Protein AF-A0A9I9CHY1-F1 (afdb_monomer)

Structure (mmCIF, N/CA/C/O backbone):
data_AF-A0A9I9CHY1-F1
#
_entry.id   AF-A0A9I9CHY1-F1
#
loop_
_atom_site.group_PDB
_atom_site.id
_atom_site.type_symbol
_atom_site.label_atom_id
_atom_site.label_alt_id
_atom_site.label_comp_id
_atom_site.label_asym_id
_atom_site.label_entity_id
_atom_site.label_seq_id
_atom_site.pdbx_PDB_ins_code
_atom_site.Cartn_x
_atom_site.Cartn_y
_atom_site.Cartn_z
_atom_site.occupancy
_atom_site.B_iso_or_equiv
_atom_site.auth_seq_id
_atom_site.auth_comp_id
_atom_site.auth_asym_id
_atom_site.auth_atom_id
_atom_site.pdbx_PDB_model_num
ATOM 1 N N . VAL A 1 1 ? -0.384 -1.805 -5.089 1.00 95.75 1 VAL A N 1
ATOM 2 C CA . VAL A 1 1 ? 0.927 -2.182 -5.666 1.00 95.75 1 VAL A CA 1
ATOM 3 C C . VAL A 1 1 ? 0.949 -3.656 -6.031 1.00 95.75 1 VAL A C 1
ATOM 5 O O . VAL A 1 1 ? 0.837 -3.948 -7.210 1.00 95.75 1 VAL A O 1
ATOM 8 N N . TYR A 1 2 ? 1.001 -4.574 -5.062 1.00 96.69 2 TYR A N 1
ATOM 9 C CA . TYR A 1 2 ? 1.286 -5.995 -5.316 1.00 96.69 2 TYR A CA 1
ATOM 10 C C . TYR A 1 2 ? 0.333 -6.686 -6.294 1.00 96.69 2 TYR A C 1
ATOM 12 O O . TYR A 1 2 ? 0.792 -7.417 -7.166 1.00 96.69 2 TYR A O 1
ATOM 20 N N . ALA A 1 3 ? -0.967 -6.386 -6.224 1.00 95.94 3 ALA A N 1
ATOM 21 C CA . ALA A 1 3 ? -1.945 -6.948 -7.153 1.00 95.94 3 ALA A CA 1
ATOM 22 C C . ALA A 1 3 ? -1.610 -6.671 -8.631 1.00 95.94 3 ALA A C 1
ATOM 24 O O . ALA A 1 3 ? -1.766 -7.549 -9.466 1.00 95.94 3 ALA A O 1
ATOM 25 N N . VAL A 1 4 ? -1.108 -5.476 -8.957 1.00 94.69 4 VAL A N 1
ATOM 26 C CA . VAL A 1 4 ? -0.808 -5.082 -10.344 1.00 94.69 4 VAL A CA 1
ATOM 27 C C . VA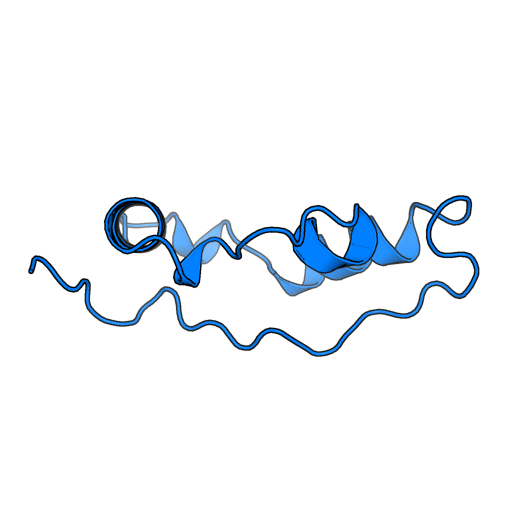L A 1 4 ? 0.684 -5.238 -10.638 1.00 94.69 4 VAL A C 1
ATOM 29 O O . VAL A 1 4 ? 1.063 -6.034 -11.490 1.00 94.69 4 VAL A O 1
ATOM 32 N N . HIS A 1 5 ? 1.539 -4.536 -9.88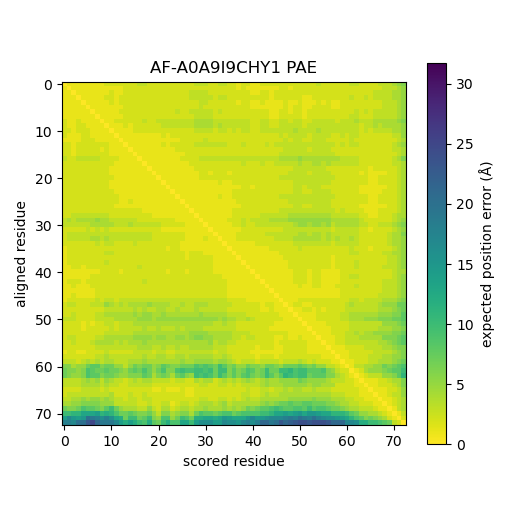8 1.00 96.81 5 HIS A N 1
ATOM 33 C CA . HIS A 1 5 ? 2.990 -4.482 -10.116 1.00 96.81 5 HIS A CA 1
ATOM 34 C C . HIS A 1 5 ? 3.654 -5.862 -10.030 1.00 96.81 5 HIS A C 1
ATOM 36 O O . HIS A 1 5 ? 4.452 -6.233 -10.886 1.00 96.81 5 HIS A O 1
ATOM 42 N N . PHE A 1 6 ? 3.259 -6.659 -9.035 1.00 97.31 6 PHE A N 1
ATOM 43 C CA . PHE A 1 6 ? 3.789 -8.009 -8.814 1.00 97.31 6 PHE A CA 1
ATOM 44 C C . PHE A 1 6 ? 2.838 -9.123 -9.249 1.00 97.31 6 PHE A C 1
ATOM 46 O O . PHE A 1 6 ? 3.135 -10.293 -9.036 1.00 97.31 6 PHE A O 1
ATOM 53 N N . LYS A 1 7 ? 1.718 -8.778 -9.897 1.00 96.88 7 LYS A N 1
ATOM 54 C CA . LYS A 1 7 ? 0.750 -9.744 -10.441 1.00 96.88 7 LYS A CA 1
ATOM 55 C C . LYS A 1 7 ? 0.130 -10.666 -9.375 1.00 96.88 7 LYS A C 1
ATOM 57 O O . LYS A 1 7 ? -0.360 -11.745 -9.690 1.00 96.88 7 LYS A O 1
ATOM 62 N N . CYS A 1 8 ? 0.097 -10.246 -8.108 1.00 97.44 8 CYS A N 1
ATOM 63 C CA . CYS A 1 8 ? -0.552 -10.985 -7.021 1.00 97.44 8 CYS A CA 1
ATOM 64 C C . CYS A 1 8 ? -2.074 -10.735 -7.017 1.00 97.44 8 CYS A C 1
ATOM 66 O O . CYS A 1 8 ? -2.608 -10.152 -6.074 1.00 97.44 8 CYS A O 1
ATOM 68 N N . ASN A 1 9 ? -2.771 -11.100 -8.095 1.00 96.31 9 ASN A N 1
ATOM 69 C CA . ASN A 1 9 ? -4.157 -10.691 -8.364 1.00 96.31 9 ASN A CA 1
ATOM 70 C C . ASN A 1 9 ? -5.200 -11.820 -8.314 1.00 96.31 9 ASN A C 1
ATOM 72 O O . ASN A 1 9 ? -6.313 -11.611 -8.782 1.00 96.31 9 ASN A O 1
ATOM 76 N N . LYS A 1 10 ? -4.887 -12.992 -7.739 1.00 97.44 10 LYS A N 1
ATOM 77 C CA . LYS A 1 10 ? -5.867 -14.089 -7.595 1.00 97.44 10 LYS A CA 1
ATOM 78 C C . LYS A 1 10 ? -7.134 -13.643 -6.852 1.00 97.44 10 LYS A C 1
ATOM 80 O O . LYS A 1 10 ? -8.231 -14.042 -7.222 1.00 97.44 10 LYS A O 1
ATOM 85 N N . LYS A 1 11 ? -6.957 -12.864 -5.783 1.00 97.00 11 LYS A N 1
ATOM 86 C CA . LYS A 1 11 ? -8.024 -12.255 -4.985 1.00 97.00 11 LYS A CA 1
ATOM 87 C C . LYS A 1 11 ? -7.439 -11.078 -4.199 1.00 97.00 11 LYS A C 1
ATOM 89 O O . LYS A 1 11 ? -6.357 -11.199 -3.624 1.00 97.00 11 LYS A O 1
ATOM 94 N N . LEU A 1 12 ? -8.103 -9.929 -4.220 1.00 95.75 12 LEU A N 1
ATOM 95 C CA . LEU A 1 12 ? -7.666 -8.698 -3.564 1.00 95.75 12 LEU A CA 1
ATOM 96 C C . LEU A 1 12 ? -7.927 -8.758 -2.059 1.00 95.75 12 LEU A C 1
ATOM 98 O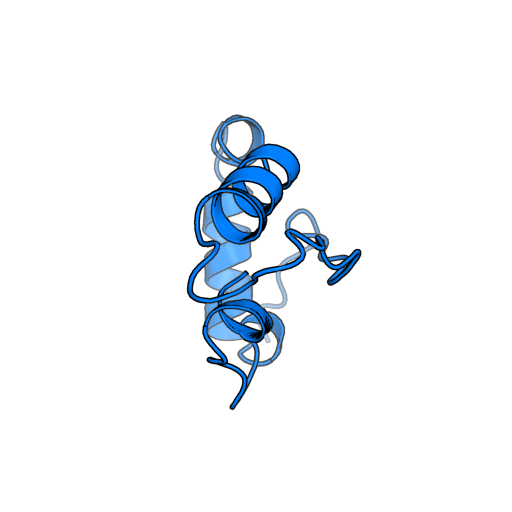 O . LEU A 1 12 ? -8.887 -9.377 -1.608 1.00 95.75 12 LEU A O 1
ATOM 102 N N . LEU A 1 13 ? -7.129 -8.020 -1.283 1.00 95.44 13 LEU A N 1
ATOM 103 C CA . LEU A 1 13 ? -7.275 -7.929 0.174 1.00 95.44 13 LEU A CA 1
ATOM 104 C C . LEU A 1 13 ? -8.710 -7.577 0.605 1.00 95.44 13 LEU A C 1
ATOM 106 O O . LEU A 1 13 ? -9.254 -8.233 1.482 1.00 95.44 13 LEU A O 1
ATOM 110 N N . ARG A 1 14 ? -9.347 -6.613 -0.077 1.00 93.56 14 ARG A N 1
ATOM 111 C CA . ARG A 1 14 ? -10.731 -6.169 0.190 1.00 93.56 14 ARG A CA 1
ATOM 112 C C . ARG A 1 14 ? -11.808 -7.238 -0.012 1.00 93.56 14 ARG A C 1
ATOM 114 O O . ARG A 1 14 ? -12.933 -7.054 0.424 1.00 93.56 14 ARG A O 1
ATOM 121 N N . GLU A 1 15 ? -11.488 -8.321 -0.714 1.00 95.19 15 GLU A N 1
ATOM 122 C CA . GLU A 1 15 ? -12.421 -9.421 -0.979 1.00 95.19 15 GLU A CA 1
ATOM 123 C C . GLU A 1 15 ? -12.351 -10.511 0.108 1.00 95.19 15 GLU A C 1
ATOM 125 O O . GLU A 1 15 ? -13.073 -11.510 0.052 1.00 95.19 15 GLU A O 1
ATOM 130 N N . TYR A 1 16 ? -11.459 -10.356 1.087 1.00 95.56 16 TYR A N 1
ATOM 131 C CA . TYR A 1 16 ? -11.385 -11.176 2.290 1.00 95.56 16 TYR A CA 1
ATOM 132 C C . TYR A 1 16 ? -11.863 -10.333 3.473 1.00 95.56 16 TYR A C 1
ATOM 134 O O . TYR A 1 16 ? -11.076 -9.545 3.986 1.00 95.56 16 TYR A O 1
ATOM 142 N N . SER A 1 17 ? -13.118 -10.497 3.907 1.00 94.50 17 SER A N 1
ATOM 143 C CA . SER A 1 17 ? -13.734 -9.679 4.972 1.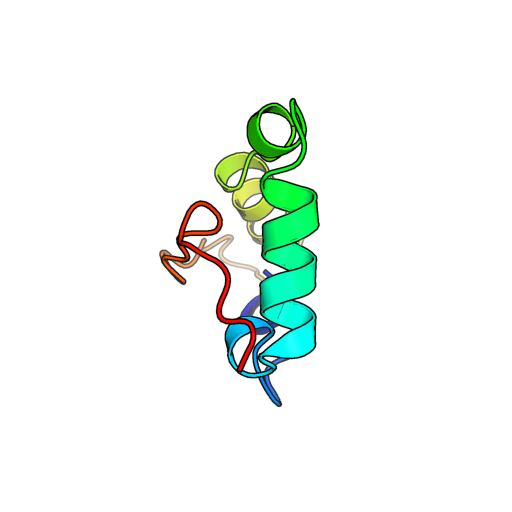00 94.50 17 SER A CA 1
ATOM 144 C C . SER A 1 17 ? -12.836 -9.572 6.206 1.00 94.50 17 SER A C 1
ATOM 146 O O . SER A 1 17 ? -12.323 -8.499 6.497 1.00 94.50 17 SER A O 1
ATOM 148 N N . ASN A 1 18 ? -12.492 -10.709 6.816 1.00 96.06 18 ASN A N 1
ATOM 149 C CA . ASN A 1 18 ? -11.691 -10.743 8.043 1.00 96.06 18 ASN A CA 1
ATOM 150 C C . ASN A 1 18 ? -10.307 -10.091 7.881 1.00 96.06 18 ASN A C 1
ATOM 152 O O . ASN A 1 18 ? -9.844 -9.392 8.777 1.00 96.06 18 ASN A O 1
ATOM 156 N N . LEU A 1 19 ? -9.635 -10.292 6.740 1.00 96.81 19 LEU A N 1
ATOM 157 C CA . LEU A 1 19 ? -8.319 -9.684 6.498 1.00 96.81 19 LEU A CA 1
ATOM 158 C C . LEU A 1 19 ? -8.431 -8.186 6.214 1.00 96.81 19 LEU A C 1
ATOM 160 O O . LEU A 1 19 ? -7.567 -7.409 6.624 1.00 96.81 19 LEU A O 1
ATOM 164 N N . PHE A 1 20 ? -9.477 -7.772 5.504 1.00 96.31 20 PHE A N 1
ATOM 165 C CA . PHE A 1 20 ? -9.707 -6.371 5.201 1.00 96.31 20 PHE A CA 1
ATOM 166 C C . PHE A 1 20 ? -10.117 -5.593 6.450 1.00 96.31 20 PHE A C 1
ATOM 168 O O . PHE A 1 20 ? -9.586 -4.510 6.682 1.00 96.31 20 PHE A O 1
ATOM 175 N N . ASP A 1 21 ? -10.976 -6.158 7.297 1.00 96.38 21 ASP A N 1
ATOM 176 C CA . ASP A 1 21 ? -11.351 -5.562 8.578 1.00 96.38 21 ASP A CA 1
ATOM 177 C C . ASP A 1 21 ? -10.179 -5.516 9.553 1.00 96.38 21 ASP A C 1
ATOM 179 O O . ASP A 1 21 ? -9.986 -4.490 10.199 1.00 96.38 21 ASP A O 1
ATOM 183 N N . TYR A 1 22 ? -9.337 -6.552 9.593 1.00 97.00 22 TYR A N 1
ATOM 184 C CA . TYR A 1 22 ? -8.085 -6.514 10.350 1.00 97.00 22 TYR A CA 1
ATOM 185 C C . TYR A 1 22 ? -7.132 -5.417 9.845 1.00 97.00 22 TYR A C 1
ATOM 187 O O . TYR A 1 22 ? -6.533 -4.684 10.627 1.00 97.00 22 TYR A O 1
ATOM 195 N N . THR A 1 23 ? -7.027 -5.244 8.526 1.00 97.19 23 THR A N 1
ATOM 196 C CA . THR A 1 23 ? -6.221 -4.162 7.937 1.00 97.19 23 THR A CA 1
ATOM 197 C C . THR A 1 23 ? -6.763 -2.787 8.331 1.00 97.19 23 THR A C 1
ATOM 199 O O . THR A 1 23 ? -5.984 -1.909 8.700 1.00 97.19 23 THR A O 1
ATOM 202 N N . LYS A 1 24 ? -8.089 -2.600 8.282 1.00 97.06 24 LYS A N 1
ATOM 203 C CA . LYS A 1 24 ? -8.752 -1.367 8.732 1.00 97.06 24 LYS A CA 1
ATOM 204 C C . LYS A 1 24 ? -8.554 -1.128 10.232 1.00 97.06 24 LYS A C 1
ATOM 206 O O . LYS A 1 24 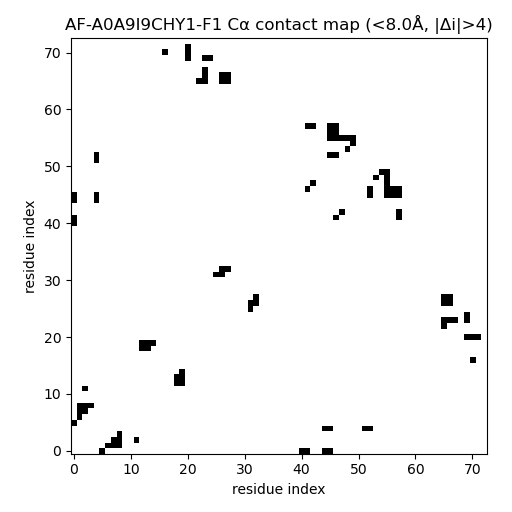? -8.303 0.004 10.617 1.00 97.06 24 LYS A O 1
ATOM 211 N N . ASP A 1 25 ? -8.607 -2.171 11.060 1.00 96.94 25 ASP A N 1
ATOM 212 C CA . ASP A 1 25 ? -8.370 -2.089 12.510 1.00 96.94 25 ASP A CA 1
ATOM 213 C C . ASP A 1 25 ? -6.974 -1.538 12.833 1.00 96.94 25 ASP A C 1
ATOM 215 O O . ASP A 1 25 ? -6.827 -0.580 13.594 1.00 96.94 25 ASP A O 1
ATOM 219 N N . ILE A 1 26 ? -5.944 -2.067 12.164 1.00 97.69 26 ILE A N 1
ATOM 220 C CA . ILE A 1 26 ? -4.580 -1.543 12.290 1.00 97.69 26 ILE A CA 1
ATOM 221 C C . ILE A 1 26 ? -4.503 -0.108 11.769 1.00 97.69 26 ILE A C 1
ATOM 223 O O . ILE A 1 26 ? -3.958 0.757 12.448 1.00 97.69 26 ILE A O 1
ATOM 227 N N . TYR A 1 27 ? -5.048 0.163 10.581 1.00 98.00 27 TYR A N 1
ATOM 228 C CA . TYR A 1 27 ? -4.992 1.496 9.976 1.00 98.00 27 TYR A CA 1
ATOM 229 C C . TYR A 1 27 ? -5.644 2.571 10.863 1.00 98.00 27 TYR A C 1
ATOM 231 O O . TYR A 1 27 ? -5.130 3.680 10.964 1.00 98.00 27 TYR A O 1
ATOM 239 N N . GLN A 1 28 ? -6.743 2.228 11.540 1.00 96.75 28 GLN A N 1
ATOM 240 C CA . GLN A 1 28 ? -7.497 3.114 12.434 1.00 96.75 28 GLN A CA 1
ATOM 241 C C . GLN A 1 28 ? -6.911 3.189 13.853 1.00 96.75 28 GLN A C 1
ATOM 243 O O . GLN A 1 28 ? -7.399 3.956 14.687 1.00 96.75 28 GLN A O 1
ATOM 248 N N . THR A 1 29 ? -5.853 2.428 14.150 1.00 97.81 29 THR A N 1
ATOM 249 C CA . THR A 1 29 ? -5.110 2.580 15.403 1.00 97.81 29 THR A CA 1
ATOM 250 C C . THR A 1 29 ? -4.475 3.970 15.447 1.00 97.81 29 THR A C 1
ATOM 252 O O . THR A 1 29 ? -3.858 4.420 14.480 1.00 97.81 29 THR A O 1
ATOM 255 N N . LYS A 1 30 ? -4.617 4.666 16.582 1.00 97.69 30 LYS A N 1
ATOM 256 C CA . LYS A 1 30 ? -4.173 6.057 16.756 1.00 97.69 30 LYS A CA 1
ATOM 257 C C . LYS A 1 30 ? -2.732 6.264 16.263 1.00 97.69 30 LYS A C 1
ATOM 259 O O . LYS A 1 30 ? -1.798 5.711 16.837 1.00 97.69 30 LYS A O 1
ATOM 264 N N . GLY A 1 31 ? -2.568 7.114 15.247 1.00 97.00 31 GLY A N 1
ATOM 265 C CA . GLY A 1 31 ? -1.277 7.514 14.679 1.00 97.00 31 GLY A CA 1
ATOM 266 C C . GLY A 1 31 ? -0.776 6.645 13.523 1.00 97.00 31 GLY A C 1
ATOM 267 O O . GLY A 1 31 ? 0.146 7.067 12.826 1.00 97.00 31 GLY A O 1
ATOM 268 N N . VAL A 1 32 ? -1.366 5.473 13.271 1.00 98.19 32 VAL A N 1
ATOM 269 C CA . VAL A 1 32 ? -0.941 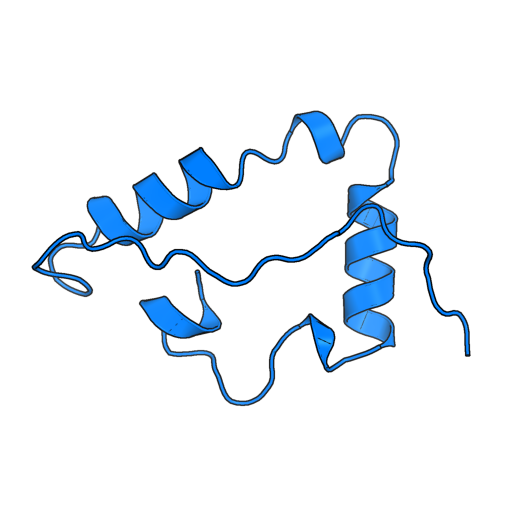4.604 12.162 1.00 98.19 32 VAL A CA 1
ATOM 270 C C . VAL A 1 32 ? -1.262 5.238 10.812 1.00 98.19 32 VAL A C 1
ATOM 272 O O . VAL A 1 32 ? -0.400 5.248 9.936 1.00 98.19 32 VAL A O 1
ATOM 275 N N . ASP A 1 33 ? -2.447 5.818 10.652 1.00 96.62 33 ASP A N 1
ATOM 276 C CA . ASP A 1 33 ? -2.883 6.513 9.436 1.00 96.62 33 ASP A CA 1
ATOM 277 C C . ASP A 1 33 ? -1.856 7.551 8.947 1.00 96.62 33 ASP A C 1
ATOM 279 O O . ASP A 1 33 ? -1.462 7.544 7.781 1.00 96.62 33 ASP A O 1
ATOM 283 N N . SER A 1 34 ? -1.328 8.368 9.863 1.00 97.38 34 SER A N 1
ATOM 284 C CA . SER A 1 34 ? -0.321 9.394 9.567 1.00 97.38 34 SER A CA 1
ATOM 285 C C . SER A 1 34 ? 1.016 8.833 9.066 1.00 97.38 34 SER A C 1
ATOM 287 O O . SER A 1 34 ? 1.780 9.541 8.410 1.00 97.38 34 SER A O 1
ATOM 289 N N . SER A 1 35 ? 1.295 7.554 9.331 1.00 97.88 35 SER A N 1
ATOM 290 C CA . SER A 1 35 ? 2.502 6.870 8.858 1.00 97.88 35 SER A CA 1
ATOM 291 C C . SER A 1 35 ? 2.353 6.286 7.446 1.00 97.88 35 SER A C 1
ATOM 293 O O . SER A 1 35 ? 3.347 5.901 6.825 1.00 97.88 35 SER A O 1
ATOM 295 N N . VAL A 1 36 ? 1.130 6.227 6.903 1.00 96.94 36 VAL A N 1
ATOM 296 C CA . VAL A 1 36 ? 0.839 5.567 5.624 1.00 96.94 36 VAL A CA 1
ATOM 297 C C . VAL A 1 36 ? 0.711 6.589 4.496 1.00 96.94 36 VAL A C 1
ATOM 299 O O . VAL A 1 36 ? -0.350 7.144 4.228 1.00 96.94 36 VAL A O 1
ATOM 302 N N . ASN A 1 37 ? 1.796 6.781 3.744 1.00 96.44 37 ASN A N 1
ATOM 303 C CA . ASN A 1 37 ? 1.786 7.612 2.540 1.00 96.44 37 ASN A CA 1
ATOM 304 C C . ASN A 1 37 ? 1.621 6.758 1.266 1.00 96.44 37 ASN A C 1
ATOM 306 O O . ASN A 1 37 ? 2.589 6.236 0.704 1.00 96.44 37 ASN A O 1
ATOM 310 N N . MET A 1 38 ? 0.380 6.637 0.782 1.00 95.38 38 MET A N 1
ATOM 311 C CA . MET A 1 38 ? 0.053 5.842 -0.411 1.00 95.38 38 MET A CA 1
ATOM 312 C C . MET A 1 38 ? 0.676 6.379 -1.705 1.00 95.38 38 MET A C 1
ATOM 314 O O . MET A 1 38 ? 0.982 5.597 -2.610 1.00 95.38 38 MET A O 1
ATOM 318 N N . GLU A 1 39 ? 0.883 7.691 -1.807 1.00 95.19 39 GLU A N 1
ATOM 319 C CA . GLU A 1 39 ? 1.537 8.301 -2.962 1.00 95.19 39 GLU A CA 1
ATOM 320 C C . GLU A 1 39 ? 3.011 7.889 -3.029 1.00 95.19 39 GLU A C 1
ATOM 322 O O . GLU A 1 39 ? 3.467 7.404 -4.068 1.00 95.19 39 GLU A O 1
ATOM 327 N N . HIS A 1 40 ? 3.726 8.002 -1.907 1.00 97.06 40 HIS A N 1
ATOM 328 C CA . HIS A 1 40 ? 5.120 7.584 -1.785 1.00 97.06 40 HIS A CA 1
ATOM 329 C C . HIS A 1 40 ? 5.284 6.090 -2.095 1.00 97.06 40 HIS A C 1
ATOM 331 O O . HIS A 1 40 ? 6.126 5.720 -2.913 1.00 97.06 40 HIS A O 1
ATOM 337 N N . ILE A 1 41 ? 4.415 5.238 -1.535 1.00 97.06 41 ILE A N 1
ATOM 338 C CA . ILE A 1 41 ? 4.400 3.794 -1.812 1.00 97.06 41 ILE A CA 1
ATOM 339 C C . ILE A 1 41 ? 4.259 3.534 -3.320 1.00 97.06 41 ILE A C 1
ATOM 341 O O . ILE A 1 41 ? 5.039 2.779 -3.899 1.00 97.06 41 ILE A O 1
ATOM 345 N N . LYS A 1 42 ? 3.287 4.160 -3.993 1.00 96.31 42 LYS A N 1
ATOM 346 C CA . LYS A 1 42 ? 3.080 3.952 -5.435 1.00 96.31 42 LYS A CA 1
ATOM 347 C C . LYS A 1 42 ? 4.273 4.451 -6.255 1.00 96.31 42 LYS A C 1
ATOM 349 O O . LYS A 1 42 ? 4.759 3.704 -7.102 1.00 96.31 42 LYS A O 1
ATOM 354 N N . LYS A 1 43 ? 4.763 5.666 -5.993 1.00 96.81 43 LYS A N 1
ATOM 355 C CA . LYS A 1 43 ? 5.909 6.253 -6.708 1.00 96.81 43 LYS A CA 1
ATOM 356 C C . LYS A 1 43 ? 7.161 5.391 -6.590 1.00 96.81 43 LYS A C 1
ATOM 358 O O . LYS A 1 43 ? 7.796 5.126 -7.605 1.00 96.81 43 LYS A O 1
ATOM 363 N N . HIS A 1 44 ? 7.464 4.891 -5.393 1.00 97.75 44 HIS A N 1
ATOM 364 C CA . HIS A 1 44 ? 8.609 4.012 -5.183 1.00 97.75 44 HIS A CA 1
ATOM 365 C C . HIS A 1 44 ? 8.494 2.726 -6.014 1.00 97.75 44 HIS A C 1
ATOM 367 O O . HIS A 1 44 ? 9.344 2.445 -6.852 1.00 97.75 44 HIS A O 1
ATOM 373 N N . TYR A 1 45 ? 7.407 1.965 -5.863 1.00 97.94 45 TYR A N 1
ATOM 374 C CA . TYR A 1 45 ? 7.316 0.662 -6.526 1.00 97.94 45 TYR A CA 1
ATOM 375 C C . TYR A 1 45 ? 7.221 0.748 -8.051 1.00 97.94 45 TYR A C 1
ATOM 377 O O . TYR A 1 45 ? 7.865 -0.050 -8.732 1.00 97.94 45 TYR A O 1
ATOM 385 N N . TYR A 1 46 ? 6.432 1.681 -8.588 1.00 97.56 46 TYR A N 1
ATOM 386 C CA . TYR A 1 46 ? 6.252 1.803 -10.035 1.00 97.56 46 TYR A CA 1
ATOM 387 C C . TYR A 1 46 ? 7.397 2.560 -10.717 1.00 97.56 46 TYR A C 1
ATOM 389 O O . TYR A 1 46 ? 7.621 2.315 -11.899 1.00 97.56 46 TYR A O 1
ATOM 397 N N . GLY A 1 47 ? 8.116 3.436 -10.002 1.00 96.88 47 GLY A N 1
ATOM 398 C CA . GLY A 1 47 ? 9.222 4.232 -10.546 1.00 96.88 47 GLY A CA 1
ATOM 399 C C . GLY A 1 47 ? 10.613 3.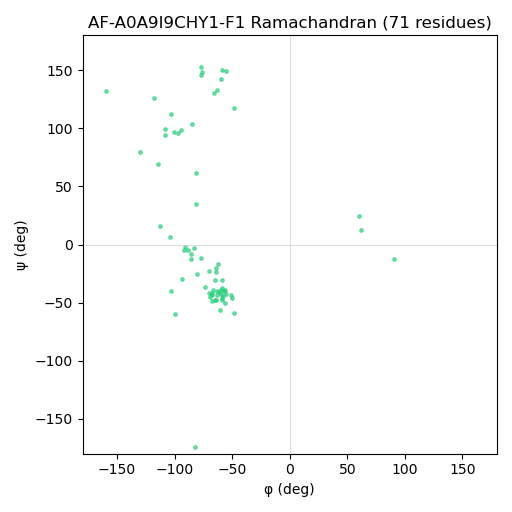616 -10.365 1.00 96.88 47 GLY A C 1
ATOM 400 O O . GLY A 1 47 ? 11.479 3.831 -11.205 1.00 96.88 47 GLY A O 1
ATOM 401 N N . SER A 1 48 ? 10.850 2.830 -9.308 1.00 96.94 48 SER A N 1
ATOM 402 C CA . SER A 1 48 ? 12.183 2.280 -8.998 1.00 96.94 48 SER A CA 1
ATOM 403 C C . SER A 1 48 ? 12.458 0.893 -9.595 1.00 96.94 48 SER A C 1
ATOM 405 O O . SER A 1 48 ? 13.577 0.401 -9.480 1.00 96.94 48 SER A O 1
ATOM 407 N N . HIS A 1 49 ? 11.479 0.253 -10.246 1.00 97.19 49 HIS A N 1
ATOM 408 C CA . HIS A 1 49 ? 11.623 -1.091 -10.826 1.00 97.19 49 HIS A CA 1
ATOM 409 C C . HIS A 1 49 ? 11.522 -1.090 -12.363 1.00 97.19 49 HIS A C 1
ATOM 411 O O . HIS A 1 49 ? 10.556 -1.635 -12.906 1.00 97.19 49 HIS A O 1
ATOM 417 N N . PRO A 1 50 ? 12.506 -0.534 -13.095 1.00 95.62 50 PRO A N 1
ATOM 418 C CA . PRO A 1 50 ? 12.452 -0.446 -14.558 1.00 95.62 50 PRO A CA 1
ATOM 419 C C . PRO A 1 50 ? 12.458 -1.818 -15.251 1.00 95.62 50 PRO A C 1
ATOM 421 O O . PRO A 1 50 ? 11.934 -1.953 -16.350 1.00 95.62 50 PRO A O 1
ATOM 424 N N . THR A 1 51 ? 12.982 -2.862 -14.602 1.00 97.31 51 THR A N 1
ATOM 425 C CA . THR A 1 51 ? 12.935 -4.243 -15.115 1.00 97.31 51 THR A CA 1
ATOM 426 C C . THR A 1 51 ? 11.528 -4.848 -15.085 1.00 97.31 51 THR A C 1
ATOM 428 O O . THR A 1 51 ? 11.244 -5.775 -15.839 1.00 97.31 51 THR A O 1
ATOM 431 N N . ILE A 1 52 ? 10.641 -4.333 -14.226 1.00 96.62 52 ILE A N 1
ATOM 432 C CA . ILE A 1 52 ? 9.258 -4.810 -14.065 1.00 96.62 52 ILE A CA 1
ATOM 433 C C . ILE A 1 52 ? 8.268 -3.860 -14.750 1.00 96.62 52 ILE A C 1
ATOM 435 O O . ILE A 1 52 ? 7.307 -4.318 -15.366 1.00 96.62 52 ILE A O 1
ATOM 439 N N . ASN A 1 53 ? 8.494 -2.548 -14.646 1.00 97.44 53 ASN A N 1
ATOM 440 C CA . ASN A 1 53 ? 7.660 -1.492 -15.215 1.00 97.44 53 ASN A CA 1
ATOM 441 C C . ASN A 1 53 ? 8.526 -0.494 -16.011 1.00 97.44 53 ASN A C 1
ATOM 443 O O . ASN A 1 53 ? 8.844 0.581 -15.497 1.00 97.44 53 ASN A O 1
ATOM 447 N N . PRO A 1 54 ? 8.909 -0.820 -17.261 1.00 97.06 54 PRO A N 1
ATOM 448 C CA . PRO A 1 54 ? 9.862 -0.023 -18.043 1.00 97.06 54 PRO A CA 1
ATOM 449 C C . PRO A 1 54 ? 9.430 1.425 -18.282 1.00 97.06 54 PRO A C 1
ATOM 451 O O . PRO A 1 54 ? 10.263 2.319 -18.377 1.00 97.06 54 PRO A O 1
ATOM 454 N N . PHE A 1 55 ? 8.121 1.666 -18.362 1.00 97.06 55 PHE A N 1
ATOM 455 C CA . PHE A 1 55 ? 7.565 2.989 -18.645 1.00 97.06 55 PHE A CA 1
ATOM 456 C C . PHE A 1 55 ? 7.341 3.839 -17.390 1.00 97.06 55 PHE A C 1
ATOM 458 O O . PHE A 1 55 ? 6.891 4.975 -17.503 1.00 97.06 55 PHE A O 1
ATOM 465 N N . GLY A 1 56 ? 7.572 3.292 -16.189 1.00 96.06 56 GLY A N 1
ATOM 466 C CA . GLY A 1 56 ? 7.357 4.014 -14.932 1.00 96.06 56 GLY A CA 1
ATOM 467 C C . GLY A 1 56 ? 5.905 4.443 -14.682 1.00 96.06 56 GLY A C 1
ATOM 468 O O . GLY A 1 56 ? 5.644 5.256 -13.798 1.00 96.06 56 GLY A O 1
ATOM 469 N N . MET A 1 57 ? 4.941 3.923 -15.452 1.00 97.00 57 MET A N 1
ATOM 470 C CA . MET A 1 57 ? 3.542 4.330 -15.352 1.00 97.00 57 MET A CA 1
ATOM 471 C C . MET A 1 57 ? 2.960 3.929 -13.998 1.00 97.00 57 MET A C 1
ATOM 473 O O . MET A 1 57 ? 3.078 2.777 -13.577 1.00 97.00 57 MET A O 1
ATOM 477 N N . ILE A 1 58 ? 2.306 4.883 -13.333 1.00 96.44 58 ILE A N 1
ATOM 478 C CA . ILE A 1 58 ? 1.682 4.696 -12.023 1.00 96.44 58 ILE A CA 1
ATOM 479 C C . ILE A 1 58 ? 0.164 4.560 -12.221 1.00 96.44 58 ILE A C 1
ATOM 481 O O . ILE A 1 58 ? -0.491 5.544 -12.565 1.00 96.44 58 ILE A O 1
ATOM 485 N N . PRO A 1 59 ? -0.437 3.382 -11.976 1.00 94.44 59 PRO A N 1
ATOM 486 C CA . PRO A 1 59 ? -1.884 3.204 -12.061 1.00 94.44 59 PRO A CA 1
ATOM 487 C C . PRO A 1 59 ? -2.632 4.125 -11.092 1.00 94.44 59 PRO A C 1
ATOM 489 O O . PRO A 1 59 ? -2.200 4.303 -9.953 1.00 94.44 59 PRO A O 1
ATOM 492 N N . LEU A 1 60 ? -3.783 4.668 -11.499 1.00 91.19 60 LEU A N 1
ATOM 493 C CA . LEU A 1 60 ? -4.585 5.570 -10.658 1.00 91.19 60 LEU A CA 1
ATOM 494 C C . LEU A 1 60 ? -5.237 4.847 -9.471 1.00 91.19 60 LEU A C 1
ATOM 496 O O . LEU A 1 60 ? -5.142 5.316 -8.339 1.00 91.19 60 LEU A O 1
ATOM 500 N N . GLY A 1 61 ? -5.833 3.679 -9.703 1.00 84.19 61 GLY A N 1
ATOM 501 C CA . GLY A 1 61 ? -6.517 2.910 -8.665 1.00 84.19 61 GLY A CA 1
ATOM 502 C C . GLY A 1 61 ? -5.605 2.033 -7.788 1.00 84.19 61 GLY A C 1
ATOM 503 O O . GLY A 1 61 ? -4.377 2.031 -7.938 1.00 84.19 61 GLY A O 1
ATOM 504 N N . PRO A 1 62 ? -6.214 1.219 -6.906 1.00 80.69 62 PRO A N 1
ATOM 505 C CA . PRO A 1 62 ? -7.622 1.283 -6.498 1.00 80.69 62 PRO A CA 1
ATOM 506 C C . PRO A 1 62 ? -7.873 2.438 -5.512 1.00 80.69 62 PRO A C 1
ATOM 508 O O . PRO A 1 62 ? -6.998 2.762 -4.713 1.00 80.69 62 PRO A O 1
ATOM 511 N N . ASN A 1 63 ? -9.071 3.026 -5.554 1.00 84.56 63 ASN A N 1
ATOM 512 C CA . ASN A 1 63 ? -9.521 3.971 -4.533 1.00 84.56 63 ASN A CA 1
ATOM 513 C C . ASN A 1 63 ? -10.112 3.165 -3.366 1.00 84.56 63 ASN A C 1
ATOM 515 O O . ASN A 1 63 ? -11.179 2.568 -3.516 1.00 84.56 63 ASN A O 1
ATOM 519 N N . ILE A 1 64 ? -9.362 3.033 -2.271 1.00 91.56 64 ILE A N 1
ATOM 520 C CA . ILE A 1 64 ? -9.757 2.268 -1.083 1.00 91.56 64 ILE A CA 1
ATOM 521 C C . ILE A 1 64 ? -9.824 3.235 0.090 1.00 91.56 64 ILE A C 1
ATOM 523 O O . ILE A 1 64 ? -8.836 3.900 0.387 1.00 91.56 64 ILE A O 1
ATOM 527 N N . ASP A 1 65 ? -10.970 3.258 0.762 1.00 93.19 65 ASP A N 1
ATOM 528 C CA . ASP A 1 65 ? -11.153 3.983 2.012 1.00 93.19 65 ASP A CA 1
ATOM 529 C C . ASP A 1 65 ? -10.913 3.049 3.210 1.00 93.19 65 ASP A C 1
ATOM 531 O O . ASP A 1 65 ? -11.784 2.263 3.596 1.00 93.19 65 ASP A O 1
ATOM 535 N N . TYR A 1 66 ? -9.710 3.115 3.787 1.00 94.50 66 TYR A N 1
ATOM 536 C CA . TYR A 1 66 ? -9.346 2.357 4.992 1.00 94.50 66 TYR A CA 1
ATOM 537 C C . TYR A 1 66 ? -9.928 2.957 6.284 1.00 94.50 66 TYR A C 1
ATOM 539 O O . TYR A 1 66 ? -9.913 2.297 7.324 1.00 94.50 66 TYR A O 1
ATOM 547 N N . SER A 1 67 ? -10.472 4.175 6.223 1.00 94.44 67 SER A N 1
ATOM 548 C CA . SER A 1 67 ? -11.148 4.835 7.344 1.00 94.44 67 SER A CA 1
ATOM 549 C C . SER A 1 67 ? -12.625 4.446 7.446 1.00 94.44 67 SER A C 1
ATOM 551 O O . SER A 1 67 ? -13.281 4.776 8.433 1.00 94.44 67 SER A O 1
ATOM 553 N N . SER A 1 68 ? -13.152 3.728 6.451 1.00 94.00 68 SER A N 1
ATOM 554 C CA . SER A 1 68 ? -14.518 3.210 6.483 1.00 94.00 68 SER A CA 1
ATOM 555 C C . SER A 1 68 ? -14.759 2.276 7.687 1.00 94.00 68 SER A C 1
ATOM 557 O O . SER A 1 68 ? -13.834 1.590 8.144 1.00 94.00 68 SER A O 1
ATOM 559 N N . PRO A 1 69 ? -15.999 2.203 8.214 1.00 92.75 69 PRO A N 1
ATOM 560 C CA . PRO A 1 69 ? -16.331 1.294 9.308 1.00 92.75 69 PRO A CA 1
ATOM 561 C C . PRO A 1 69 ? -15.983 -0.174 9.005 1.00 92.75 69 PRO A C 1
ATOM 563 O O . PRO A 1 69 ? -16.006 -0.630 7.856 1.00 92.75 69 PRO A O 1
ATOM 566 N N . ARG A 1 70 ? -15.655 -0.932 10.054 1.00 89.81 70 ARG A N 1
ATOM 567 C CA . ARG A 1 70 ? -15.465 -2.392 9.991 1.00 89.81 70 ARG A CA 1
ATOM 568 C C . ARG A 1 70 ? -16.814 -3.108 9.932 1.00 89.81 70 ARG A C 1
ATOM 570 O O . ARG A 1 70 ? -17.769 -2.635 10.543 1.00 89.81 70 ARG A O 1
ATOM 577 N N . ASP A 1 71 ? -16.885 -4.224 9.208 1.00 85.25 71 ASP A N 1
ATOM 578 C CA . ASP A 1 71 ? -18.100 -5.044 9.105 1.00 85.25 71 ASP A CA 1
ATOM 579 C C . ASP A 1 71 ? -17.912 -6.358 9.877 1.00 85.25 71 ASP A C 1
ATOM 581 O O . ASP A 1 71 ? -17.357 -7.320 9.364 1.00 85.25 71 ASP A O 1
ATOM 585 N N . TYR A 1 72 ? -18.347 -6.404 11.139 1.00 71.38 72 TYR A N 1
ATOM 586 C CA . TYR A 1 72 ? -18.162 -7.564 12.030 1.00 71.38 72 TYR A CA 1
ATOM 587 C C . TYR A 1 72 ? -19.196 -8.685 11.829 1.00 71.38 72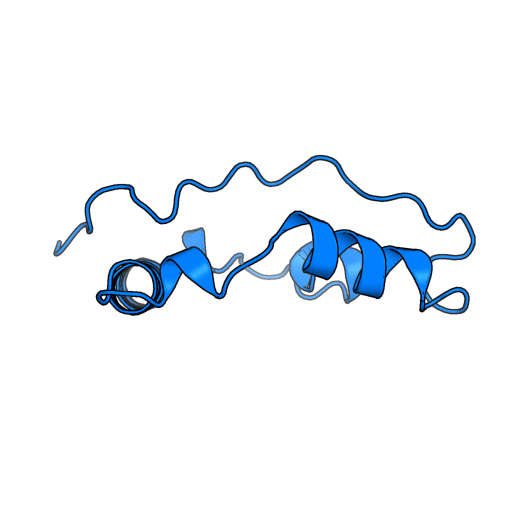 TYR A C 1
ATOM 589 O O . TYR A 1 72 ? -19.645 -9.288 12.806 1.00 71.38 72 TYR A O 1
ATOM 597 N N . ARG A 1 73 ? -19.640 -8.908 10.593 1.00 61.91 73 ARG A N 1
ATOM 598 C CA . ARG A 1 73 ? -20.623 -9.953 10.277 1.00 61.91 73 ARG A CA 1
ATOM 599 C C . ARG A 1 73 ? -20.041 -11.355 10.364 1.00 61.91 73 ARG A C 1
ATOM 601 O O . ARG A 1 73 ? -18.885 -11.548 9.928 1.00 61.91 73 ARG A O 1
#

Secondary structure (DSSP, 8-state):
-HHHHT---SS-GGGSHHHHHHHHHHHTSTTHHHH--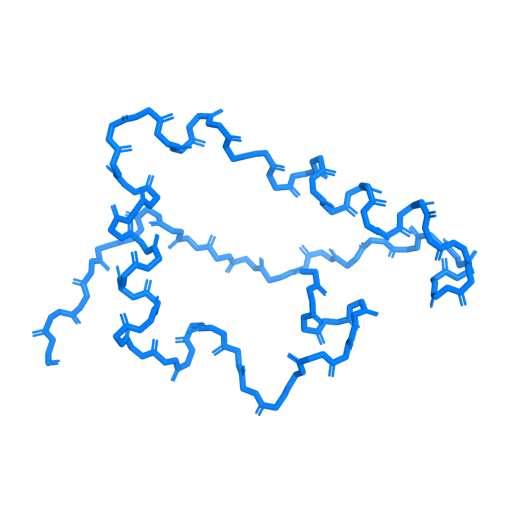HHHHHHHHHHS-TTT-TT----------TTSPP---

Organism: Cucumis melo (NCBI:txid3656)

Nearest PDB structures (foldseek):
  4uss-assembly1_A-2  TM=9.788E-01  e=7.891E-07  Populus trichocarpa
  4g0l-assembly1_B  TM=9.823E-01  e=4.211E-05  Escherichia coli K-12
  3r3e-assembly1_B  TM=9.840E-01  e=4.750E-05  Escherichia coli K-12
  6gzf-assembly1_B  TM=9.870E-01  e=7.242E-05  Natrialba magadii ATCC 43099
  3r3e-assembly1_A  TM=9.834E-01  e=1.104E-04  Escherichia coli K-12

Foldseek 3Di:
DCCPLVVPVPDDQVRDQVSLLVQLVQCPPPPNVVVDDPVVVQQCSLVVCCVRNVPSDGDPDDPDDSPDDRDPD

Sequence (73 aa):
VYAVHFKCNKKLLREYSNLFDYTKDIYQTKGVDSSVNMEHIKKHYYGSHPTINPFGMIPLGPNIDYSSPRDYR

pLDDT: mean 94.67, std 5.79, range [61.91, 98.19]

Radius of gyration: 13.99 Å; Cα contacts (8 Å, |Δi|>4): 56; chains: 1; bounding box: 34×24×35 Å

InterPro domains:
  IPR016639 Glutathione S-transferase Omega/GSH [PTHR32419] (1-70)
  IPR036282 Glutathione S-transferase, C-terminal domain superfamily [SSF47616] (5-72)

Solvent-accessible surface area (backbone atoms only — not comparable to full-atom values): 4670 Å² total; per-residue (Å²): 103,53,46,67,81,67,60,56,55,94,65,56,64,81,78,35,64,73,62,33,38,51,51,26,53,55,41,64,36,92,69,44,52,83,71,62,55,66,65,60,54,48,51,49,62,27,55,73,33,52,93,80,35,74,80,41,70,69,75,88,68,84,92,74,74,56,83,55,84,72,79,94,124

Mean predicted aligned error: 2.93 Å